Protein AF-A0A357CNX0-F1 (afdb_monomer)

Radius of gyration: 9.52 Å; Cα contacts (8 Å, |Δi|>4): 26; chains: 1; bounding box: 18×18×22 Å

Mean predicted aligned error: 2.98 Å

Foldseek 3Di:
DLVVVCVVVPHPDSVVVQVVCCVVVVDGPVRVVVVVD

Solvent-accessible surface area (backbone atoms only — not comparable to full-atom values): 2208 Å² total; per-residue (Å²): 109,68,55,55,51,20,46,75,75,71,33,91,47,43,65,59,39,38,53,51,45,22,72,76,72,74,36,46,70,63,59,56,56,61,73,72,112

Structure (mmCIF, N/CA/C/O backbone):
data_AF-A0A357CNX0-F1
#
_entry.id   AF-A0A357CNX0-F1
#
loop_
_atom_site.group_PDB
_atom_site.id
_atom_site.type_symbol
_atom_site.label_atom_id
_atom_site.label_alt_id
_atom_site.label_comp_id
_atom_site.label_asym_id
_atom_site.label_entity_id
_atom_site.label_seq_id
_atom_site.pdbx_PDB_ins_code
_atom_site.Cartn_x
_atom_site.Cartn_y
_atom_site.Cartn_z
_atom_site.occupancy
_atom_site.B_iso_or_equiv
_atom_site.auth_seq_id
_atom_site.auth_comp_id
_atom_site.auth_asym_id
_atom_site.auth_atom_id
_atom_site.pdbx_PDB_model_num
ATOM 1 N N . ARG A 1 1 ? 3.234 -10.512 2.326 1.00 83.44 1 ARG A N 1
ATOM 2 C CA . ARG A 1 1 ? 1.762 -10.394 2.486 1.00 83.44 1 ARG A CA 1
ATOM 3 C C . ARG A 1 1 ? 1.140 -9.196 1.757 1.00 83.44 1 ARG A C 1
ATOM 5 O O . ARG A 1 1 ? 0.464 -9.435 0.773 1.00 83.44 1 ARG A O 1
ATOM 12 N N . ILE A 1 2 ? 1.314 -7.925 2.170 1.00 91.00 2 ILE A N 1
ATOM 13 C CA . ILE A 1 2 ? 0.749 -6.783 1.394 1.00 91.00 2 ILE A CA 1
ATOM 14 C C . ILE A 1 2 ? 1.504 -6.558 0.079 1.00 91.00 2 ILE A C 1
ATOM 16 O O . ILE A 1 2 ? 0.871 -6.349 -0.949 1.00 91.00 2 ILE A O 1
ATOM 20 N N . TYR A 1 3 ? 2.834 -6.696 0.088 1.00 94.06 3 TYR A N 1
ATOM 21 C CA . TYR A 1 3 ? 3.643 -6.605 -1.132 1.00 94.06 3 TYR A CA 1
ATOM 22 C C . TYR A 1 3 ? 3.282 -7.674 -2.177 1.00 94.06 3 TYR A C 1
ATOM 24 O O . TYR A 1 3 ? 3.265 -7.384 -3.364 1.00 94.06 3 TYR A O 1
ATOM 32 N N . GLU A 1 4 ? 2.934 -8.886 -1.736 1.00 95.75 4 GLU A N 1
ATOM 33 C CA . GLU A 1 4 ? 2.534 -9.995 -2.620 1.00 95.75 4 GLU A CA 1
ATOM 34 C C . GLU A 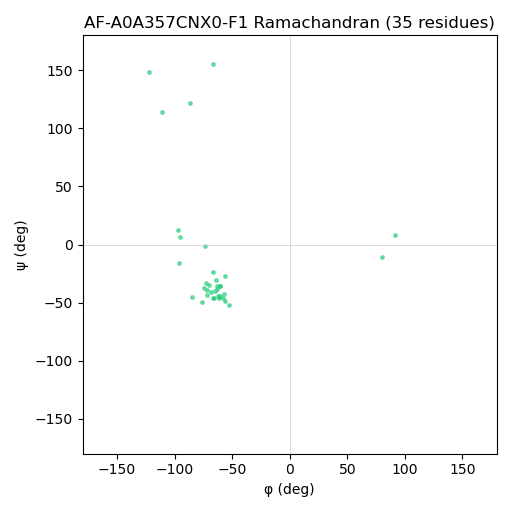1 4 ? 1.192 -9.708 -3.277 1.00 95.75 4 GLU A C 1
ATOM 36 O O . GLU A 1 4 ? 1.031 -9.944 -4.465 1.00 95.75 4 GLU A O 1
ATOM 41 N N . ILE A 1 5 ? 0.247 -9.150 -2.517 1.00 93.69 5 ILE A N 1
ATOM 42 C CA . ILE A 1 5 ? -1.060 -8.746 -3.039 1.00 93.69 5 IL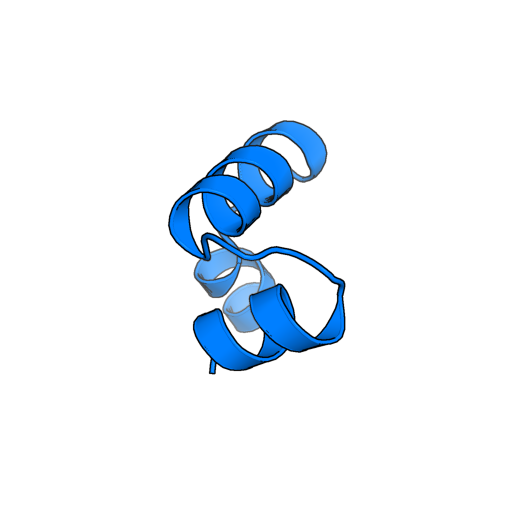E A CA 1
ATOM 43 C C . ILE A 1 5 ? -0.895 -7.601 -4.031 1.00 93.69 5 ILE A C 1
ATOM 45 O O . ILE A 1 5 ? -1.460 -7.662 -5.117 1.00 93.69 5 ILE A O 1
ATOM 49 N N . ALA A 1 6 ? -0.087 -6.594 -3.684 1.00 96.25 6 ALA A N 1
ATOM 50 C CA . A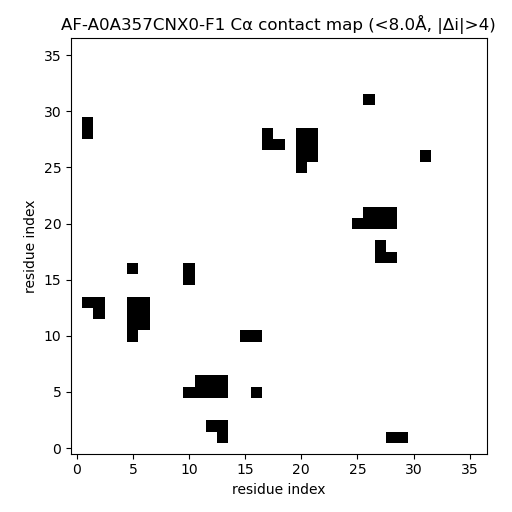LA A 1 6 ? 0.230 -5.496 -4.585 1.00 96.25 6 ALA A CA 1
ATOM 51 C C . ALA A 1 6 ? 0.819 -6.026 -5.904 1.00 96.25 6 ALA A C 1
ATOM 53 O O . ALA A 1 6 ? 0.315 -5.690 -6.972 1.00 96.25 6 ALA A O 1
ATOM 54 N N . ALA A 1 7 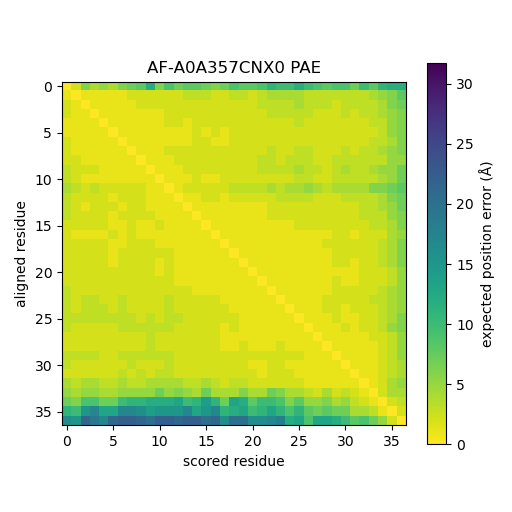? 1.804 -6.924 -5.839 1.00 97.38 7 ALA A N 1
ATOM 55 C CA . ALA A 1 7 ? 2.394 -7.533 -7.027 1.00 97.38 7 ALA A CA 1
ATOM 56 C C . ALA A 1 7 ? 1.375 -8.364 -7.830 1.00 97.38 7 ALA A C 1
ATOM 58 O O . ALA A 1 7 ? 1.297 -8.225 -9.049 1.00 97.38 7 ALA A O 1
ATOM 59 N N . ALA A 1 8 ? 0.556 -9.177 -7.157 1.00 97.19 8 ALA A N 1
ATOM 60 C CA . ALA A 1 8 ? -0.446 -10.038 -7.787 1.00 97.19 8 ALA A CA 1
ATOM 61 C C . ALA A 1 8 ? -1.543 -9.253 -8.522 1.00 97.19 8 ALA A C 1
ATOM 63 O O . ALA A 1 8 ? -2.070 -9.734 -9.521 1.00 97.19 8 ALA A O 1
ATOM 64 N N . VAL A 1 9 ? -1.867 -8.043 -8.056 1.00 95.50 9 VAL A N 1
ATOM 65 C CA . VAL A 1 9 ? -2.849 -7.152 -8.698 1.00 95.50 9 VAL A CA 1
ATOM 66 C C . VAL A 1 9 ? -2.204 -6.102 -9.617 1.00 95.50 9 VAL A C 1
ATOM 68 O O . VAL A 1 9 ? -2.873 -5.170 -10.052 1.00 95.50 9 VAL A O 1
ATOM 71 N N . GLY A 1 10 ? -0.914 -6.253 -9.941 1.00 96.25 10 GLY A N 1
ATOM 72 C CA . GLY A 1 10 ? -0.220 -5.464 -10.968 1.00 96.25 10 GLY A CA 1
ATOM 73 C C . GLY A 1 10 ? 0.469 -4.185 -10.480 1.00 96.25 10 GLY A C 1
ATOM 74 O O . GLY A 1 10 ? 0.968 -3.405 -11.293 1.00 96.25 10 GLY A O 1
ATOM 75 N N . TYR A 1 11 ? 0.548 -3.959 -9.169 1.00 96.62 11 TYR A N 1
ATOM 76 C CA . TYR A 1 11 ? 1.270 -2.827 -8.598 1.00 96.62 11 TYR A CA 1
ATOM 77 C C . TYR A 1 11 ? 2.749 -3.153 -8.396 1.00 96.62 11 TYR A C 1
ATOM 79 O O . TYR A 1 11 ? 3.113 -4.058 -7.649 1.00 96.62 11 TYR A O 1
ATOM 87 N N . LYS A 1 12 ? 3.614 -2.349 -9.025 1.00 93.44 12 LYS A N 1
ATOM 88 C CA . LYS A 1 12 ? 5.073 -2.422 -8.83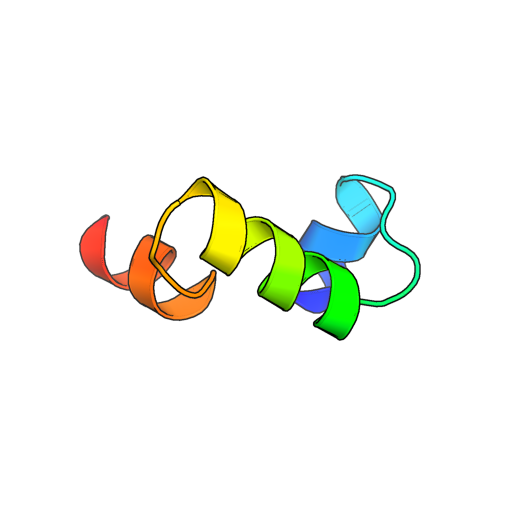6 1.00 93.44 12 LYS A CA 1
ATOM 89 C C . LYS A 1 12 ? 5.521 -1.883 -7.479 1.00 93.44 12 LYS A C 1
ATOM 91 O O . LYS A 1 12 ? 6.496 -2.373 -6.924 1.00 93.44 12 LYS A O 1
ATOM 96 N N . ASP A 1 13 ? 4.815 -0.875 -6.969 1.00 96.06 13 ASP A N 1
ATOM 97 C CA . ASP A 1 13 ? 5.097 -0.264 -5.674 1.00 96.06 13 ASP A CA 1
ATOM 98 C C . ASP A 1 13 ? 3.979 -0.600 -4.665 1.00 96.06 13 ASP A C 1
ATOM 100 O O . ASP A 1 13 ? 2.836 -0.149 -4.832 1.00 96.06 13 ASP A O 1
ATOM 104 N N . PRO A 1 14 ? 4.280 -1.369 -3.603 1.00 95.38 14 PRO A N 1
ATOM 105 C CA . PRO A 1 14 ? 3.306 -1.707 -2.573 1.00 95.38 14 PRO A CA 1
ATOM 106 C C . PRO A 1 14 ? 2.843 -0.505 -1.734 1.00 95.38 14 PRO A C 1
ATOM 108 O O . PRO A 1 14 ? 1.736 -0.542 -1.183 1.00 95.38 14 PRO A O 1
ATOM 111 N N . TYR A 1 15 ? 3.630 0.571 -1.645 1.00 95.38 15 TYR A N 1
ATOM 112 C CA . TYR A 1 15 ? 3.207 1.805 -0.978 1.00 95.38 15 TYR A CA 1
ATOM 113 C C . TYR A 1 15 ? 2.154 2.531 -1.804 1.00 95.38 15 TYR A C 1
ATOM 115 O O . TYR A 1 15 ? 1.128 2.954 -1.265 1.00 95.38 15 TYR A O 1
ATOM 123 N N . TYR A 1 16 ? 2.355 2.612 -3.120 1.00 96.56 16 TYR A N 1
ATOM 124 C CA . TYR A 1 16 ? 1.357 3.170 -4.024 1.00 96.56 16 TYR A CA 1
ATOM 125 C C . TYR A 1 16 ? 0.047 2.371 -3.983 1.00 96.56 16 TYR A C 1
ATOM 127 O O . TYR A 1 16 ? -1.016 2.969 -3.820 1.00 96.56 16 TYR A O 1
ATOM 135 N N . PHE A 1 17 ? 0.118 1.033 -4.007 1.00 97.00 17 PHE A N 1
ATOM 136 C CA . PHE A 1 17 ? -1.049 0.169 -3.783 1.00 97.00 17 PHE A CA 1
ATOM 137 C C . PHE A 1 17 ? -1.776 0.524 -2.481 1.00 97.00 17 PHE A C 1
ATOM 139 O O . PHE A 1 17 ? -2.978 0.774 -2.497 1.00 97.00 17 PHE A O 1
ATOM 146 N N . SER A 1 18 ? -1.051 0.600 -1.363 1.00 96.62 18 SER A N 1
ATOM 147 C CA . SER A 1 18 ? -1.649 0.859 -0.047 1.00 96.62 18 SER A CA 1
ATOM 148 C C . SER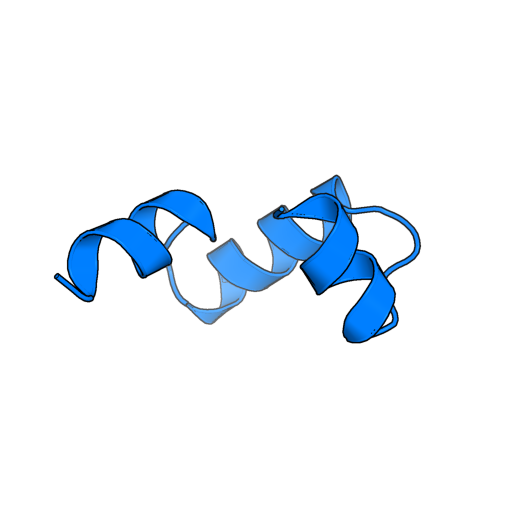 A 1 18 ? -2.318 2.236 0.022 1.00 96.62 18 SER A C 1
ATOM 150 O O . SER A 1 18 ? -3.410 2.368 0.576 1.00 96.62 18 SER A O 1
ATOM 152 N N . ASN A 1 19 ? -1.709 3.251 -0.597 1.00 97.25 19 ASN A N 1
ATOM 153 C CA . ASN A 1 19 ? -2.272 4.596 -0.687 1.00 97.25 19 ASN A CA 1
ATOM 154 C C . ASN A 1 19 ? -3.536 4.638 -1.553 1.00 97.25 19 ASN A C 1
ATOM 156 O O . ASN A 1 19 ? -4.533 5.237 -1.152 1.00 97.25 19 ASN A O 1
ATOM 160 N N . CYS A 1 20 ? -3.516 4.007 -2.729 1.00 97.62 20 CYS A N 1
ATOM 161 C CA . CYS A 1 20 ? -4.690 3.898 -3.597 1.00 97.62 20 CYS A CA 1
ATOM 162 C C . CYS A 1 20 ? -5.823 3.138 -2.906 1.00 97.62 20 CYS A C 1
ATOM 164 O O . CYS A 1 20 ? -6.955 3.614 -2.884 1.00 97.62 20 CYS A O 1
ATOM 166 N N . PHE A 1 21 ? -5.507 2.004 -2.283 1.00 97.00 21 PHE A N 1
ATOM 167 C CA . PHE A 1 21 ? -6.464 1.188 -1.548 1.00 97.00 21 PHE A CA 1
ATOM 168 C C . PHE A 1 21 ? -7.139 1.996 -0.437 1.00 97.00 21 PHE A C 1
ATOM 170 O O . PHE A 1 21 ? -8.366 2.007 -0.353 1.00 97.00 21 PHE A O 1
ATOM 177 N N . LYS A 1 22 ? -6.368 2.760 0.348 1.00 97.38 22 LYS A N 1
ATOM 178 C CA . LYS A 1 22 ? -6.918 3.639 1.389 1.00 97.38 22 LYS A CA 1
ATOM 179 C C . LYS A 1 22 ? -7.779 4.763 0.828 1.00 97.38 22 LYS A C 1
ATOM 181 O O . LYS A 1 22 ? -8.820 5.061 1.397 1.00 97.38 22 LYS A O 1
ATOM 186 N N . LYS A 1 23 ? -7.389 5.374 -0.292 1.00 97.75 23 LYS A N 1
ATOM 187 C CA . LYS A 1 23 ? -8.200 6.420 -0.940 1.00 97.75 23 LYS A CA 1
ATOM 188 C C . LYS A 1 23 ? -9.557 5.903 -1.421 1.00 97.75 23 LYS A C 1
ATOM 190 O O . LYS A 1 23 ? -10.522 6.652 -1.378 1.00 97.75 23 LYS A O 1
ATOM 195 N N . ILE A 1 24 ? -9.617 4.656 -1.888 1.00 97.12 24 ILE A N 1
ATOM 196 C CA . ILE A 1 24 ? -10.840 4.057 -2.440 1.00 97.12 24 ILE A CA 1
ATOM 197 C C . ILE A 1 24 ? 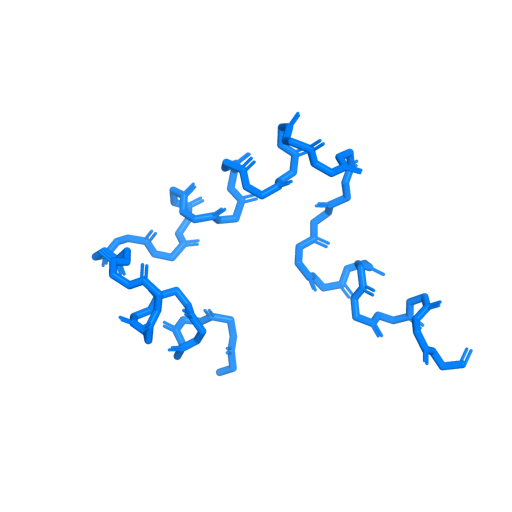-11.724 3.477 -1.332 1.00 97.12 24 ILE A C 1
ATOM 199 O O . ILE A 1 24 ? -12.933 3.675 -1.344 1.00 97.12 24 ILE A O 1
ATOM 203 N N . THR A 1 25 ? -11.132 2.754 -0.382 1.00 95.94 25 THR A N 1
ATOM 204 C CA . THR A 1 25 ? -11.875 2.007 0.649 1.00 95.94 25 THR A CA 1
ATOM 205 C C . THR A 1 25 ? -12.031 2.765 1.967 1.00 95.94 25 THR A C 1
ATOM 207 O O . THR A 1 25 ? -12.830 2.367 2.807 1.00 95.94 25 THR A O 1
ATOM 210 N N . GLY A 1 26 ? -11.251 3.828 2.179 1.00 97.06 26 GLY A N 1
ATOM 211 C CA . GLY A 1 26 ? -11.148 4.542 3.454 1.00 97.06 26 GLY A CA 1
ATOM 212 C C . GLY A 1 26 ? -10.229 3.874 4.484 1.00 97.06 26 GLY A C 1
ATOM 213 O O . GLY A 1 26 ? -9.883 4.506 5.480 1.00 97.06 26 GLY A O 1
ATOM 214 N N . LEU A 1 27 ? -9.782 2.638 4.242 1.00 96.12 27 LEU A N 1
ATOM 2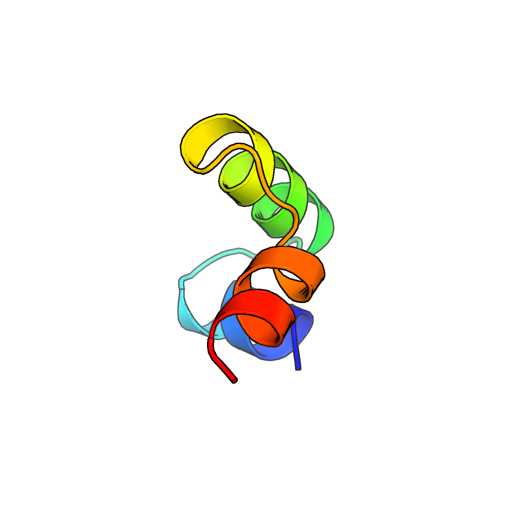15 C CA . LEU A 1 27 ? -9.017 1.821 5.186 1.00 96.12 27 LEU A CA 1
ATOM 216 C C . LEU A 1 27 ? -7.666 1.417 4.595 1.00 96.12 27 LEU A C 1
ATOM 218 O O . LEU A 1 27 ? -7.523 1.222 3.389 1.00 96.12 27 LEU A O 1
ATOM 222 N N . THR A 1 28 ? -6.644 1.258 5.427 1.00 94.94 28 THR A N 1
ATOM 223 C CA . THR A 1 28 ? -5.410 0.603 4.984 1.00 94.94 28 THR A CA 1
ATOM 224 C C . THR A 1 28 ? -5.675 -0.881 4.686 1.00 94.94 28 THR A C 1
ATOM 226 O O . THR A 1 28 ? -6.575 -1.484 5.275 1.00 94.94 28 THR A O 1
ATOM 229 N N . PRO A 1 29 ? -4.872 -1.526 3.819 1.00 94.38 29 PRO A N 1
ATOM 230 C CA . PRO A 1 29 ? -5.018 -2.957 3.545 1.00 94.38 29 PRO A CA 1
ATOM 231 C C . PRO A 1 29 ? -4.934 -3.865 4.787 1.00 94.38 29 PRO A C 1
ATOM 233 O O . PRO A 1 29 ? -5.474 -4.971 4.771 1.00 94.38 29 PRO A O 1
ATOM 236 N N . SER A 1 30 ? -4.233 -3.430 5.841 1.00 92.00 30 SER A N 1
ATOM 237 C CA . SER A 1 30 ? -4.144 -4.162 7.111 1.00 92.00 30 SER A CA 1
ATOM 238 C C . SER A 1 30 ? -5.420 -4.008 7.938 1.00 92.00 30 SER A C 1
ATOM 240 O O . SER A 1 30 ? -6.002 -5.023 8.305 1.00 92.00 30 SER A O 1
ATOM 242 N N . GLU A 1 31 ? -5.906 -2.776 8.135 1.00 93.50 31 GLU A N 1
ATOM 243 C CA . GLU A 1 31 ? -7.177 -2.498 8.833 1.00 93.50 31 GLU A CA 1
ATOM 244 C C . GLU A 1 31 ? -8.351 -3.216 8.152 1.00 93.50 31 GLU A C 1
ATOM 246 O O . GLU A 1 31 ? -9.170 -3.851 8.811 1.00 93.50 31 GLU A O 1
ATOM 251 N N . TYR A 1 32 ? -8.391 -3.191 6.814 1.00 93.38 32 TYR A N 1
ATOM 252 C CA . TYR A 1 32 ? -9.409 -3.895 6.033 1.00 93.38 32 TYR A CA 1
ATOM 253 C C . TYR A 1 32 ? -9.376 -5.413 6.263 1.00 93.38 32 TYR A C 1
ATOM 255 O O . TYR A 1 32 ? -10.414 -6.063 6.273 1.00 93.38 32 TYR A O 1
ATOM 263 N N . ARG A 1 33 ? -8.189 -6.001 6.456 1.00 89.50 33 ARG A N 1
ATOM 264 C CA . ARG A 1 33 ? -8.050 -7.437 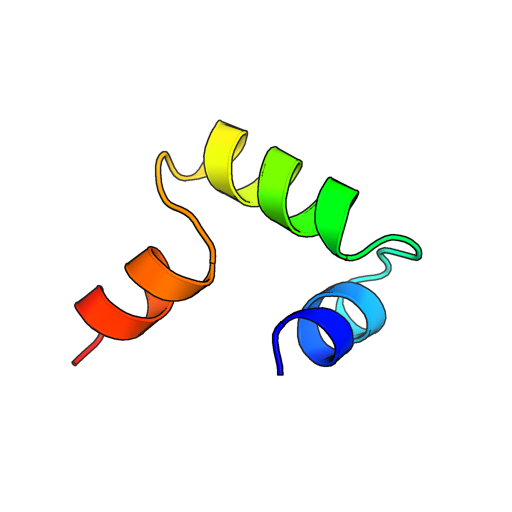6.729 1.00 89.50 33 ARG A CA 1
ATOM 265 C C . ARG A 1 33 ? -8.458 -7.800 8.153 1.00 89.50 33 ARG A C 1
ATOM 267 O O . ARG A 1 33 ? -8.993 -8.883 8.355 1.00 89.50 33 ARG A O 1
ATOM 274 N N . GLU A 1 34 ? -8.161 -6.947 9.123 1.00 89.19 34 GLU A N 1
ATOM 275 C CA . GLU A 1 34 ? -8.482 -7.200 10.530 1.00 89.19 34 GLU A CA 1
ATOM 276 C C . GLU A 1 34 ? -9.986 -7.122 10.802 1.00 89.19 34 GLU A C 1
ATOM 278 O O . GLU A 1 34 ? -10.492 -7.935 11.570 1.00 89.19 34 GLU A O 1
ATOM 283 N N . GLY A 1 35 ? -10.706 -6.227 10.116 1.00 79.75 35 GLY A N 1
ATOM 284 C CA . GLY A 1 35 ? -12.167 -6.106 10.211 1.00 79.75 35 GLY A CA 1
ATOM 285 C C . GLY A 1 35 ? -12.973 -7.215 9.518 1.00 79.75 35 GLY A C 1
ATOM 286 O O . GLY A 1 35 ? -14.198 -7.172 9.556 1.00 79.75 35 GLY A O 1
ATOM 287 N N . LEU A 1 36 ? -12.311 -8.179 8.868 1.00 66.25 36 LEU A N 1
ATOM 288 C CA . LEU A 1 36 ? -12.939 -9.359 8.253 1.00 66.25 36 LEU A CA 1
ATOM 289 C C . LEU A 1 36 ? -12.927 -10.601 9.169 1.00 66.25 36 LEU A C 1
ATOM 291 O O . LEU A 1 36 ? -13.280 -11.684 8.701 1.00 66.25 36 LEU A O 1
ATOM 295 N N . ASN A 1 37 ? -12.496 -10.459 10.428 1.00 50.53 37 ASN A N 1
ATOM 296 C CA . ASN A 1 37 ? -12.563 -11.516 11.444 1.00 50.53 37 ASN A CA 1
ATOM 297 C C . ASN A 1 37 ? -13.869 -11.466 12.237 1.00 50.53 37 ASN A C 1
ATOM 299 O O . ASN A 1 37 ? -14.263 -10.351 12.645 1.00 50.53 37 ASN A O 1
#

Nearest PDB structures (foldseek):
  2k9s-assembly1_A  TM=8.900E-01  e=2.305E-02  Escherichia coli K-12
  5chh-assembly1_A  TM=9.563E-01  e=3.020E-01  Pseudomonas aeruginosa
  7r3w-assembly3_C  TM=9.478E-01  e=3.843E-01  Salmonella enterica subsp. enterica serovar Typhimurium

pLDDT: mean 92.55, std 9.17, range [50.53, 97.75]

Sequence (37 aa):
RIYEIAAAVGYKDPYYFSNCFKKITGLTPSEYREGLN

Secondary structure (DSSP, 8-state):
-HHHHHHHTT-S-HHHHHHHHHHHHSS-HHHHHHTT-